Protein AF-A0A7Y4XV11-F1 (afdb_monomer)

pLDDT: mean 94.49, std 6.12, range [64.12, 98.25]

Sequence (40 aa):
MTPPIIQCQQLKHVYAGKVALSDVNFELNAGEPIGLVGPN

Foldseek 3Di:
DDAFPDWDAQDWDADPNRTPDGGDTDTHHPPDDDDDDDDD

Mean predicted aligned error: 3.32 Å

Structure (mmCIF, N/CA/C/O backbone):
data_AF-A0A7Y4XV11-F1
#
_entry.id   AF-A0A7Y4XV11-F1
#
loop_
_atom_site.group_PDB
_atom_site.id
_atom_site.type_symbol
_atom_site.label_atom_id
_atom_site.label_alt_id
_atom_site.label_comp_id
_atom_site.label_asym_id
_atom_site.label_entity_id
_atom_site.label_seq_id
_atom_site.pdbx_PDB_ins_code
_atom_site.Cartn_x
_atom_site.Cartn_y
_atom_site.Cartn_z
_atom_site.occupancy
_atom_site.B_iso_or_equiv
_atom_site.auth_seq_id
_atom_site.auth_comp_id
_atom_site.auth_asym_id
_atom_site.auth_atom_id
_atom_site.pdbx_PDB_model_num
ATOM 1 N N . MET A 1 1 ? 16.020 9.630 -16.337 1.00 64.12 1 MET A N 1
ATOM 2 C CA . MET A 1 1 ? 15.283 8.961 -15.248 1.00 64.12 1 MET A CA 1
ATOM 3 C C . MET A 1 1 ? 13.827 8.941 -15.668 1.00 64.12 1 MET A C 1
ATOM 5 O O . MET A 1 1 ? 13.283 10.008 -15.921 1.00 64.12 1 MET A O 1
ATOM 9 N N . THR A 1 2 ? 13.253 7.762 -15.887 1.00 82.94 2 THR A N 1
ATOM 10 C CA . THR A 1 2 ? 11.838 7.610 -16.264 1.00 82.94 2 THR A CA 1
ATOM 11 C C . THR A 1 2 ? 10.982 7.847 -15.016 1.00 82.94 2 THR A C 1
ATOM 13 O O . THR A 1 2 ? 11.378 7.362 -13.957 1.00 82.94 2 THR A O 1
ATOM 16 N N . PRO A 1 3 ? 9.870 8.599 -15.085 1.00 89.00 3 PRO A N 1
ATOM 17 C CA . PRO A 1 3 ? 8.995 8.779 -13.926 1.00 89.00 3 PRO A CA 1
ATOM 18 C C . PRO A 1 3 ? 8.391 7.437 -13.464 1.00 89.00 3 PRO A C 1
ATOM 20 O O . PRO A 1 3 ? 8.257 6.526 -14.293 1.00 89.00 3 PRO A O 1
ATOM 23 N N . PRO A 1 4 ? 8.020 7.304 -12.174 1.00 94.19 4 PRO A N 1
ATOM 24 C CA . PRO A 1 4 ? 7.368 6.102 -11.664 1.00 94.19 4 PRO A CA 1
ATOM 25 C C . PRO A 1 4 ? 6.059 5.837 -12.417 1.00 94.19 4 PRO A C 1
ATOM 27 O O . PRO A 1 4 ? 5.350 6.762 -12.816 1.00 94.19 4 PRO A O 1
ATOM 30 N N . ILE A 1 5 ? 5.732 4.558 -12.612 1.00 95.94 5 ILE A N 1
ATOM 31 C CA . ILE A 1 5 ? 4.504 4.139 -13.305 1.00 95.94 5 ILE A CA 1
ATOM 32 C C . ILE A 1 5 ? 3.288 4.162 -12.381 1.00 95.94 5 ILE A C 1
ATO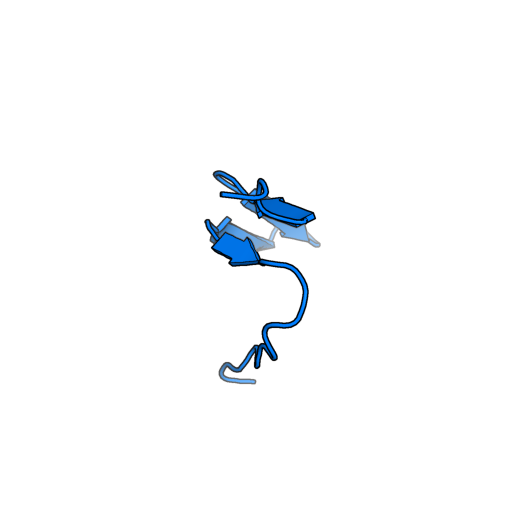M 34 O O . ILE A 1 5 ? 2.160 4.300 -12.848 1.00 95.94 5 ILE A O 1
ATOM 38 N N . ILE A 1 6 ? 3.514 4.034 -11.073 1.00 95.69 6 ILE A N 1
ATOM 39 C CA . ILE A 1 6 ? 2.499 4.203 -10.037 1.00 95.69 6 ILE A CA 1
ATOM 40 C C . ILE A 1 6 ? 3.091 5.104 -8.964 1.00 95.69 6 ILE A C 1
ATOM 42 O O . ILE A 1 6 ? 4.167 4.826 -8.440 1.00 95.69 6 ILE A O 1
ATOM 46 N N . GLN A 1 7 ? 2.360 6.159 -8.624 1.00 96.75 7 GLN A N 1
ATOM 47 C CA . GLN A 1 7 ? 2.673 7.043 -7.515 1.00 96.75 7 GLN A CA 1
ATOM 48 C C . GLN A 1 7 ? 1.438 7.144 -6.625 1.00 96.75 7 GLN A C 1
ATOM 50 O O . GLN A 1 7 ? 0.365 7.559 -7.063 1.00 96.75 7 GLN A O 1
ATOM 55 N N . CYS A 1 8 ? 1.592 6.719 -5.379 1.00 97.06 8 CYS A N 1
ATOM 56 C CA . CYS A 1 8 ? 0.564 6.754 -4.360 1.00 97.06 8 CYS A CA 1
ATOM 57 C C . CYS A 1 8 ? 1.008 7.725 -3.271 1.00 97.06 8 CYS A C 1
ATOM 59 O O . CYS A 1 8 ? 2.062 7.535 -2.663 1.00 97.06 8 CYS A O 1
ATOM 61 N N . GLN A 1 9 ? 0.214 8.766 -3.045 1.00 97.88 9 GLN A N 1
ATOM 62 C CA . GLN A 1 9 ? 0.493 9.797 -2.053 1.00 97.88 9 GLN A CA 1
ATOM 63 C C . GLN A 1 9 ? -0.708 9.928 -1.122 1.00 97.88 9 GLN A C 1
ATOM 65 O O . GLN A 1 9 ? -1.837 10.112 -1.578 1.00 97.88 9 GLN A O 1
ATOM 70 N N . GLN A 1 10 ? -0.448 9.831 0.180 1.00 98.25 10 GLN A N 1
ATOM 71 C CA . GLN A 1 10 ? -1.397 10.071 1.265 1.00 98.25 10 GLN A CA 1
ATOM 72 C C . GLN A 1 10 ? -2.707 9.280 1.127 1.00 98.25 10 GLN A C 1
ATOM 74 O O . GLN A 1 10 ? -3.795 9.774 1.439 1.00 98.25 10 GLN A O 1
ATOM 79 N N . LEU A 1 11 ? -2.624 8.031 0.657 1.00 97.88 11 LEU A N 1
ATOM 80 C CA . LEU A 1 11 ? -3.803 7.206 0.432 1.00 97.88 11 LEU A CA 1
ATOM 81 C C . LEU A 1 11 ? -4.505 6.910 1.757 1.00 97.88 11 LEU A C 1
ATOM 83 O O . LEU A 1 11 ? -3.945 6.319 2.684 1.00 97.88 11 LEU A O 1
ATOM 87 N N . LYS A 1 12 ? -5.779 7.294 1.804 1.00 98.06 12 LYS A N 1
ATOM 88 C CA . LYS A 1 12 ? -6.704 6.996 2.890 1.00 98.06 12 LYS A CA 1
ATOM 89 C C . LYS A 1 12 ? -7.886 6.222 2.336 1.00 98.06 12 LYS A C 1
ATOM 91 O O . LYS A 1 12 ? -8.535 6.660 1.390 1.00 98.06 12 LYS A O 1
ATOM 96 N N . HIS A 1 13 ? -8.197 5.095 2.961 1.00 98.00 13 HIS A N 1
ATOM 97 C CA . HIS A 1 13 ? -9.354 4.292 2.598 1.00 98.00 13 HIS A CA 1
ATOM 98 C C . HIS A 1 13 ? -10.118 3.871 3.846 1.00 98.00 13 HIS A C 1
ATOM 100 O O . HIS A 1 13 ? -9.535 3.381 4.815 1.00 98.00 13 HIS A O 1
ATOM 106 N N . VAL A 1 14 ? -11.433 4.074 3.814 1.00 98.19 14 VAL A N 1
ATOM 107 C CA . VAL A 1 14 ? -12.354 3.682 4.879 1.00 98.19 14 VAL A CA 1
ATOM 108 C C . VAL A 1 14 ? -13.353 2.706 4.286 1.00 98.19 14 VAL A C 1
ATOM 110 O O . VAL A 1 14 ? -14.004 3.011 3.290 1.00 98.19 14 VAL A O 1
ATOM 113 N N . TYR A 1 15 ? -13.488 1.551 4.924 1.00 96.50 15 TYR A N 1
ATOM 114 C CA . TYR A 1 15 ? -14.419 0.506 4.532 1.00 96.50 15 TYR A CA 1
ATOM 115 C C . TYR A 1 15 ? -15.272 0.115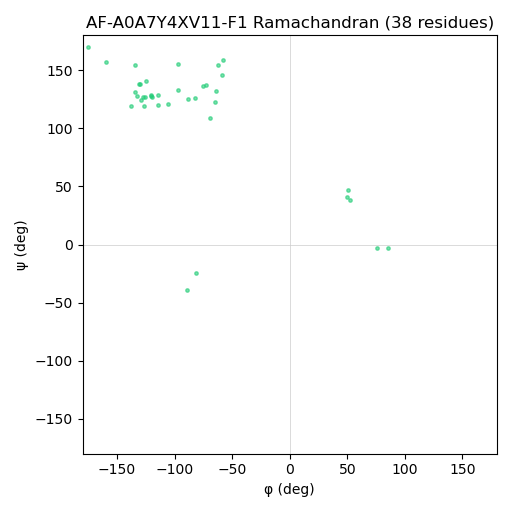 5.736 1.00 96.50 15 TYR A C 1
ATOM 117 O O . TYR A 1 15 ? -14.740 -0.164 6.808 1.00 96.50 15 TYR A O 1
ATOM 125 N N . ALA A 1 16 ? -16.598 0.133 5.574 1.00 97.06 16 ALA A N 1
ATOM 126 C CA . ALA A 1 16 ? -17.557 -0.174 6.641 1.00 97.06 16 ALA A CA 1
ATOM 127 C C . ALA A 1 16 ? -17.291 0.592 7.961 1.00 97.06 16 ALA A C 1
ATOM 129 O O . ALA A 1 16 ? -17.356 0.032 9.051 1.00 97.06 16 ALA A O 1
ATOM 130 N N . GLY A 1 17 ? -16.931 1.878 7.861 1.00 96.56 17 GLY A N 1
ATOM 131 C CA . GLY A 1 17 ? -16.613 2.726 9.019 1.00 96.56 17 GLY A CA 1
ATOM 132 C C . 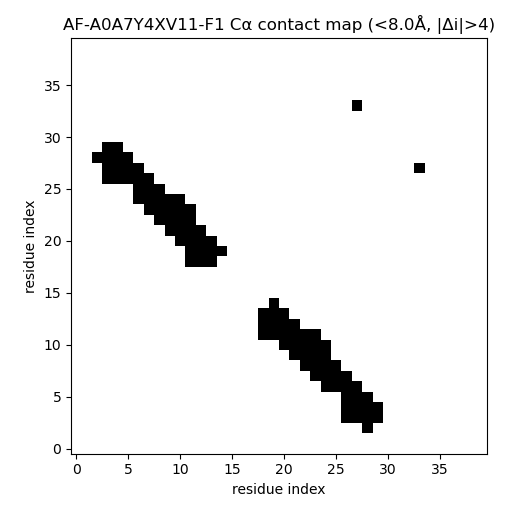GLY A 1 17 ? -15.242 2.469 9.659 1.00 96.56 17 GLY A C 1
ATOM 133 O O . GLY A 1 17 ? -14.849 3.207 10.559 1.00 96.56 17 GLY A O 1
ATOM 134 N N . LYS A 1 18 ? -14.480 1.479 9.182 1.00 97.44 18 LYS A N 1
ATOM 135 C CA . LYS A 1 18 ? -13.120 1.182 9.639 1.00 97.44 18 LYS A CA 1
ATOM 136 C C . LYS A 1 18 ? -12.095 1.814 8.703 1.00 97.44 18 LYS A C 1
ATOM 138 O O . LYS A 1 18 ? -12.183 1.668 7.485 1.00 97.44 18 LYS A O 1
ATOM 143 N N . VAL A 1 19 ? -11.096 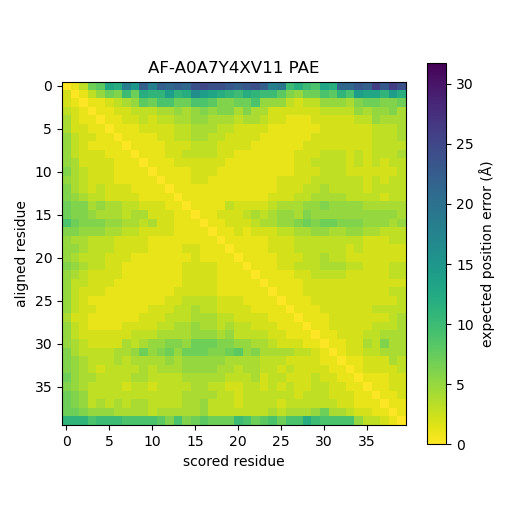2.491 9.267 1.00 97.62 19 VAL A N 1
ATOM 144 C CA . VAL A 1 19 ? -9.934 2.961 8.501 1.00 97.62 19 VAL A CA 1
ATOM 145 C C . VAL A 1 19 ? -9.113 1.738 8.097 1.00 97.62 19 VAL A C 1
ATOM 147 O O . VAL A 1 19 ? -8.525 1.076 8.948 1.00 97.62 19 VAL A O 1
ATOM 150 N N . ALA A 1 20 ? -9.137 1.413 6.806 1.00 96.62 20 ALA A N 1
ATOM 151 C CA . ALA A 1 20 ? -8.418 0.283 6.227 1.00 96.62 20 ALA A CA 1
ATOM 152 C C . ALA A 1 20 ? -7.005 0.686 5.792 1.00 96.62 20 ALA A C 1
ATOM 154 O O . ALA A 1 20 ? -6.064 -0.071 5.993 1.00 96.62 20 ALA A O 1
ATOM 155 N N . LEU A 1 21 ? -6.858 1.892 5.238 1.00 97.88 21 LEU A N 1
ATOM 156 C CA . LEU A 1 21 ? -5.575 2.487 4.868 1.00 97.88 21 LEU A CA 1
ATOM 157 C C . LEU A 1 21 ? -5.521 3.911 5.418 1.00 97.88 21 LEU A C 1
ATOM 159 O O . LEU A 1 21 ? -6.509 4.648 5.330 1.00 97.88 21 LEU A O 1
ATOM 163 N N . SER A 1 22 ? -4.377 4.299 5.970 1.00 97.88 22 SER A N 1
ATOM 164 C CA . SER A 1 22 ? -4.146 5.637 6.507 1.00 97.88 22 SER A CA 1
ATOM 165 C C . SER A 1 22 ? -2.762 6.111 6.101 1.00 97.88 22 SER A C 1
ATOM 167 O O . SER A 1 22 ? -1.784 5.481 6.486 1.00 97.88 22 SER A O 1
ATOM 169 N N . ASP A 1 23 ? -2.706 7.219 5.361 1.00 98.19 23 ASP A N 1
ATOM 170 C CA . ASP A 1 23 ? -1.468 7.885 4.937 1.00 98.19 23 ASP A C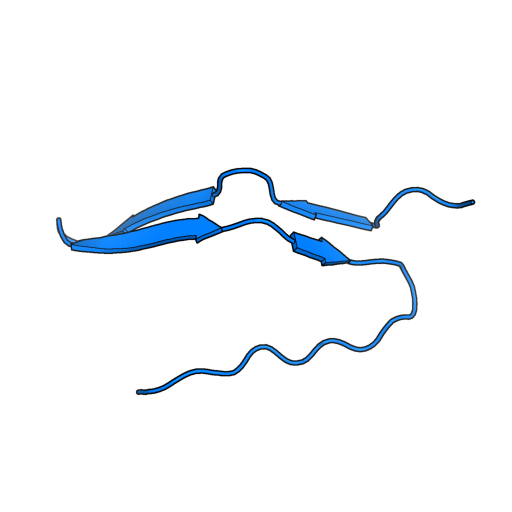A 1
ATOM 171 C C . ASP A 1 23 ? -0.450 6.934 4.280 1.00 98.19 23 ASP A C 1
ATOM 173 O O . ASP A 1 23 ? 0.735 6.893 4.611 1.00 98.19 23 ASP A O 1
ATOM 177 N N . VAL A 1 24 ? -0.939 6.110 3.350 1.00 98.00 24 VAL A N 1
ATOM 178 C CA . VAL A 1 24 ? -0.090 5.170 2.614 1.00 98.00 24 VAL A CA 1
ATOM 179 C C . VAL A 1 24 ? 0.583 5.898 1.451 1.00 98.00 24 VAL A C 1
ATOM 181 O O . VAL A 1 24 ? -0.088 6.514 0.624 1.00 98.00 24 VAL A O 1
ATOM 184 N N . ASN A 1 25 ? 1.912 5.801 1.392 1.00 97.81 25 ASN A N 1
ATOM 185 C CA . ASN A 1 25 ? 2.760 6.453 0.398 1.00 97.81 25 ASN A CA 1
ATOM 186 C C . ASN A 1 25 ? 3.704 5.416 -0.227 1.00 97.81 25 ASN A C 1
ATOM 188 O O . ASN A 1 25 ? 4.424 4.735 0.503 1.00 97.81 25 ASN A O 1
ATOM 192 N N . PHE A 1 26 ? 3.696 5.273 -1.554 1.00 96.31 26 PHE A N 1
ATOM 193 C CA . PHE A 1 26 ? 4.629 4.396 -2.273 1.00 96.31 26 PHE A CA 1
ATOM 194 C C . PHE A 1 26 ? 4.758 4.781 -3.749 1.00 96.31 26 PHE A C 1
ATOM 196 O O . PHE A 1 26 ? 3.854 5.374 -4.339 1.00 96.31 26 PHE A O 1
ATOM 203 N N . GLU A 1 27 ? 5.872 4.386 -4.357 1.00 96.31 27 GLU A N 1
ATOM 204 C CA . GLU A 1 27 ? 6.163 4.583 -5.777 1.00 96.31 27 GLU A CA 1
ATOM 205 C C . GLU A 1 27 ? 6.616 3.257 -6.384 1.00 96.31 27 GLU A C 1
ATOM 207 O O . GLU A 1 27 ? 7.368 2.520 -5.748 1.00 96.31 27 GLU A O 1
ATOM 212 N N . LEU A 1 28 ? 6.148 2.946 -7.594 1.00 95.44 28 LEU A N 1
ATOM 213 C CA . LEU A 1 28 ? 6.556 1.758 -8.346 1.00 95.44 28 LEU A CA 1
ATOM 214 C C . LEU A 1 28 ? 7.173 2.187 -9.670 1.00 95.44 28 LEU A C 1
ATOM 216 O O . LEU A 1 28 ? 6.546 2.924 -10.438 1.00 95.44 28 LEU A O 1
ATOM 220 N N . ASN A 1 29 ? 8.374 1.689 -9.959 1.00 94.88 29 ASN A N 1
ATOM 221 C CA . ASN A 1 29 ? 9.051 1.927 -11.227 1.00 94.88 29 ASN A CA 1
ATOM 222 C C . ASN A 1 29 ? 8.834 0.761 -12.197 1.00 94.88 29 ASN A C 1
ATOM 224 O O . ASN A 1 29 ? 8.581 -0.381 -11.812 1.00 94.88 29 ASN A O 1
ATOM 228 N N . ALA A 1 30 ? 8.935 1.049 -13.493 1.00 94.81 30 ALA A N 1
ATOM 229 C CA . ALA A 1 30 ? 8.806 0.025 -14.521 1.00 94.81 30 ALA A CA 1
ATOM 230 C C . ALA A 1 30 ? 9.939 -1.011 -14.416 1.00 94.81 30 ALA A C 1
ATOM 232 O O . ALA A 1 30 ? 11.112 -0.650 -14.368 1.00 94.81 30 ALA A O 1
ATOM 233 N N . GLY A 1 31 ? 9.581 -2.297 -14.446 1.00 94.12 31 GLY A N 1
ATOM 234 C CA . GLY A 1 31 ? 10.538 -3.408 -14.419 1.00 94.12 31 GLY A CA 1
ATOM 235 C C . GLY A 1 31 ? 10.991 -3.842 -13.021 1.00 94.12 31 GLY A C 1
ATOM 236 O O . GLY A 1 31 ? 11.711 -4.832 -12.916 1.00 94.12 31 GLY A O 1
ATOM 237 N N . GLU A 1 32 ? 10.551 -3.162 -11.958 1.00 91.94 32 GLU A N 1
ATOM 238 C CA . GLU A 1 32 ? 10.850 -3.554 -10.578 1.00 91.94 32 GLU A CA 1
ATOM 239 C C . GLU A 1 32 ? 9.795 -4.541 -10.043 1.00 91.94 32 GLU A C 1
ATOM 241 O O . GLU A 1 32 ? 8.598 -4.240 -10.066 1.00 91.94 32 GLU A O 1
ATOM 246 N N . PRO A 1 33 ? 10.194 -5.728 -9.549 1.00 92.75 33 PRO A N 1
ATOM 247 C CA . PRO A 1 33 ? 9.279 -6.613 -8.842 1.00 92.75 33 PRO A CA 1
ATOM 248 C C . P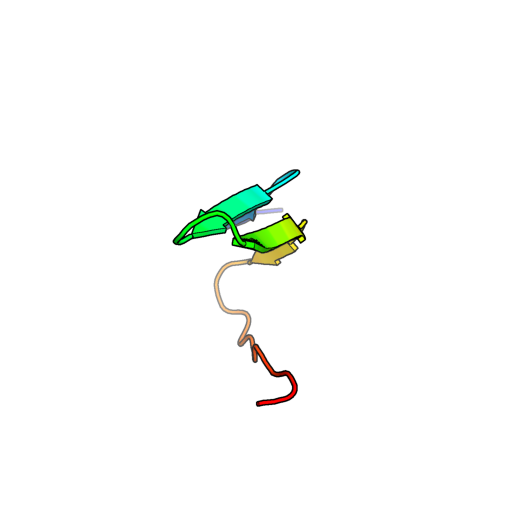RO A 1 33 ? 8.961 -6.051 -7.449 1.00 92.75 33 PRO A C 1
ATOM 250 O O . PRO A 1 33 ? 9.863 -5.637 -6.723 1.00 92.75 33 PRO A O 1
ATOM 253 N N . ILE A 1 34 ? 7.688 -6.10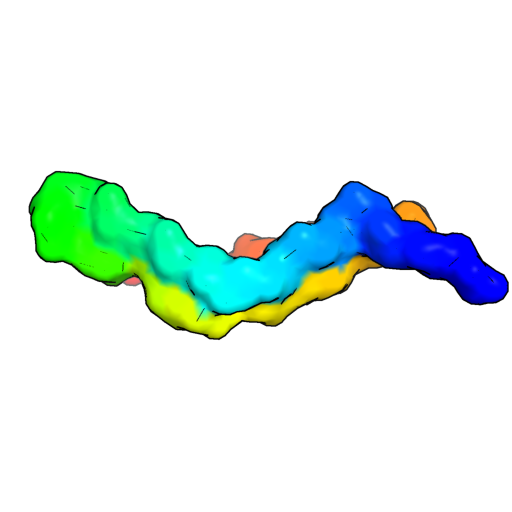0 -7.045 1.00 93.56 34 ILE A N 1
ATOM 254 C CA . ILE A 1 34 ? 7.246 -5.687 -5.707 1.00 93.56 34 ILE A CA 1
ATOM 255 C C . ILE A 1 34 ? 6.475 -6.800 -4.990 1.00 93.56 34 ILE A C 1
ATOM 257 O O . ILE A 1 34 ? 5.666 -7.503 -5.593 1.00 93.56 34 ILE A O 1
ATOM 261 N N . GLY A 1 35 ? 6.710 -6.929 -3.680 1.00 94.00 35 GLY A N 1
AT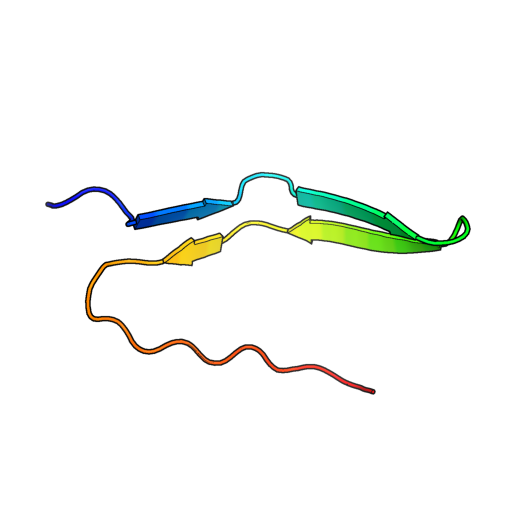OM 262 C CA . GLY A 1 35 ? 5.914 -7.749 -2.769 1.00 94.00 35 GLY A CA 1
ATOM 263 C C . GLY A 1 35 ? 5.195 -6.883 -1.735 1.00 94.00 35 GLY A C 1
ATOM 264 O O . GLY A 1 35 ? 5.828 -6.078 -1.055 1.00 94.00 35 GLY A O 1
ATOM 265 N N . LEU A 1 36 ? 3.882 -7.072 -1.600 1.00 94.62 36 LEU A N 1
ATOM 266 C CA . LEU A 1 36 ? 3.071 -6.488 -0.532 1.00 94.62 36 LEU A CA 1
ATOM 267 C C . LEU A 1 36 ? 2.727 -7.586 0.478 1.00 94.62 36 LEU A C 1
ATOM 269 O O . LEU A 1 36 ? 2.115 -8.589 0.114 1.00 94.62 36 LEU A O 1
ATOM 273 N N . VAL A 1 37 ? 3.125 -7.401 1.736 1.00 95.62 37 VAL A N 1
ATOM 274 C CA . VAL A 1 37 ? 2.935 -8.379 2.816 1.00 95.62 37 VAL A CA 1
ATOM 275 C C . VAL A 1 37 ? 2.418 -7.696 4.078 1.00 95.62 37 VAL A C 1
ATOM 277 O O . VAL A 1 37 ? 2.668 -6.512 4.299 1.00 95.62 37 VAL A O 1
ATOM 280 N N . GLY A 1 38 ? 1.717 -8.448 4.922 1.00 94.50 38 GLY A N 1
ATOM 281 C CA . GLY A 1 38 ? 1.215 -7.966 6.203 1.00 94.50 38 GLY A CA 1
ATOM 282 C C . GLY A 1 38 ? 0.554 -9.080 7.018 1.00 94.50 38 GLY A C 1
ATOM 283 O O . GLY A 1 38 ? 0.369 -10.182 6.497 1.00 94.50 38 GLY A O 1
ATOM 284 N N . PRO A 1 39 ? 0.229 -8.818 8.295 1.00 95.06 39 PRO A N 1
ATOM 285 C CA . PRO A 1 39 ? -0.571 -9.725 9.117 1.00 95.06 39 PRO A CA 1
ATOM 286 C C . PRO A 1 39 ? -1.949 -10.014 8.499 1.00 95.06 39 PRO A C 1
ATOM 288 O O . PRO A 1 39 ? -2.451 -9.207 7.713 1.00 95.06 39 PRO A O 1
ATOM 291 N N . ASN A 1 40 ? -2.560 -11.131 8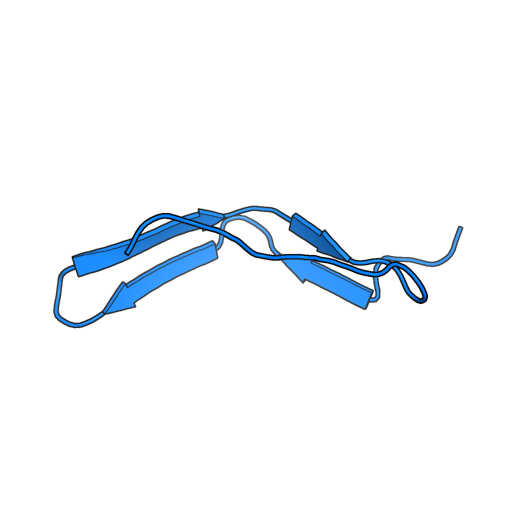.910 1.00 80.25 40 ASN A N 1
ATOM 292 C CA . ASN A 1 40 ? -3.992 -11.385 8.695 1.00 80.25 40 ASN A CA 1
ATOM 293 C C . ASN A 1 40 ? -4.854 -10.538 9.638 1.00 80.25 40 ASN A C 1
ATOM 295 O O . ASN A 1 40 ? -4.439 -10.365 10.809 1.00 80.25 40 ASN A O 1
#

Solvent-accessible surface area (backbone atoms only — not comparable to full-atom values): 2855 Å² total; per-residue (Å²): 134,82,77,63,78,40,79,43,73,64,40,66,39,72,56,94,90,37,79,75,38,72,66,42,67,52,74,40,53,85,92,64,89,82,88,90,85,78,85,134

Nearest PDB structures (foldseek):
  4tqu-assembly1_T  TM=7.262E-01  e=2.669E+00  Sphingomonas sp.

Radius of gyration: 12.96 Å; Cα contacts (8 Å, |Δi|>4): 48; chains: 1; bounding box: 33×22×26 Å

Secondary structure (DSSP, 8-state):
-PPPSEEEEEEEEEETTEEEEEEEEEEE-TT---------